Protein AF-A0A7C7C1B0-F1 (afdb_monomer_lite)

Sequence (93 aa):
MSDWIDIEKELPSDNQRVIAFIPDNKAFLPGMELEFEIREVMVLHFRKNFYKGNEEKSKKYGIHFWSGEGNSNHFFNDVTHWKAIPEGPEILD

Foldseek 3Di:
DDQKAFCVRDNDDAQAWWWFFFPQDWDADPPDPPDTDRDGTFIWTKHAQCCVPPPVCCVVQNRIWTHGDPPPTDGPVRTGIIHHDDDDDDDDD

Structure (mmCIF, N/CA/C/O backbone):
data_AF-A0A7C7C1B0-F1
#
_entry.id   AF-A0A7C7C1B0-F1
#
loop_
_atom_site.group_PDB
_atom_site.id
_atom_site.type_symbol
_atom_site.label_atom_id
_atom_site.label_alt_id
_atom_site.label_comp_id
_atom_site.label_asym_id
_atom_site.label_entity_id
_atom_site.label_seq_id
_atom_site.pdbx_PDB_ins_code
_atom_site.Cartn_x
_atom_site.Cartn_y
_atom_site.Cartn_z
_atom_site.occupancy
_atom_site.B_iso_or_equiv
_atom_site.auth_seq_id
_atom_site.auth_comp_id
_atom_site.auth_asym_id
_atom_site.auth_atom_id
_atom_site.pdbx_PDB_model_num
ATOM 1 N N . MET A 1 1 ? -12.830 4.856 -17.205 1.00 51.78 1 MET A N 1
ATOM 2 C CA . MET A 1 1 ? -12.819 5.121 -15.750 1.00 51.78 1 MET A CA 1
ATOM 3 C C . MET A 1 1 ? -11.490 4.620 -15.221 1.00 51.78 1 MET A C 1
ATOM 5 O O . MET A 1 1 ? -10.942 3.706 -15.816 1.00 51.78 1 MET A O 1
ATOM 9 N N . SER A 1 2 ? -10.927 5.278 -14.215 1.00 75.50 2 SER A N 1
ATOM 10 C CA . SER A 1 2 ? -9.680 4.828 -13.595 1.00 75.50 2 SER A CA 1
ATOM 11 C C . SER A 1 2 ? -9.983 3.595 -12.740 1.00 75.50 2 SER A C 1
ATOM 13 O O . SER A 1 2 ? -10.858 3.685 -11.886 1.00 75.50 2 SER A O 1
ATOM 15 N N . ASP A 1 3 ? -9.295 2.471 -12.954 1.00 90.31 3 ASP A N 1
ATOM 16 C CA . ASP A 1 3 ? -9.468 1.240 -12.153 1.00 90.31 3 ASP A CA 1
ATOM 17 C C . ASP A 1 3 ? -8.821 1.335 -10.753 1.00 90.31 3 ASP A C 1
ATOM 19 O O . ASP A 1 3 ? -8.698 0.338 -10.044 1.00 90.31 3 ASP A O 1
ATOM 23 N N . TRP A 1 4 ? -8.342 2.521 -10.375 1.00 97.12 4 TRP A N 1
ATOM 24 C CA . TRP A 1 4 ? -7.737 2.792 -9.079 1.00 97.12 4 TRP A CA 1
ATOM 25 C C . TRP A 1 4 ? -8.812 3.036 -8.015 1.00 97.12 4 TRP A C 1
ATOM 27 O O . TRP A 1 4 ? -9.684 3.893 -8.171 1.00 97.12 4 TRP A O 1
ATOM 37 N N . ILE A 1 5 ? -8.714 2.297 -6.918 1.00 97.94 5 ILE A N 1
ATOM 38 C CA . ILE A 1 5 ? -9.624 2.305 -5.777 1.00 97.94 5 ILE A CA 1
ATOM 39 C C . ILE A 1 5 ? -8.964 3.088 -4.643 1.00 97.94 5 ILE A C 1
ATOM 41 O O . ILE A 1 5 ? -7.845 2.784 -4.239 1.00 97.94 5 ILE A O 1
ATOM 45 N N . ASP A 1 6 ? -9.657 4.106 -4.147 1.00 97.69 6 ASP A N 1
ATOM 46 C CA . ASP A 1 6 ? -9.257 4.902 -2.982 1.00 97.69 6 ASP A CA 1
ATOM 47 C C . ASP A 1 6 ? -9.329 4.043 -1.706 1.00 97.69 6 ASP A C 1
ATOM 49 O O . ASP A 1 6 ? -10.351 3.390 -1.461 1.00 97.69 6 ASP A O 1
ATOM 53 N N . ILE A 1 7 ? -8.261 4.044 -0.901 1.00 97.50 7 ILE A N 1
ATOM 54 C CA . ILE A 1 7 ? -8.169 3.232 0.325 1.00 97.50 7 ILE A CA 1
ATOM 55 C C . ILE A 1 7 ? -9.219 3.607 1.381 1.00 97.50 7 ILE A C 1
ATOM 57 O O . ILE A 1 7 ? -9.569 2.770 2.212 1.00 97.50 7 ILE A O 1
ATOM 61 N N . GLU A 1 8 ? -9.760 4.827 1.328 1.00 96.38 8 GLU A N 1
ATOM 62 C CA . GLU A 1 8 ? -10.836 5.282 2.215 1.00 96.38 8 GLU A CA 1
ATOM 63 C C . GLU A 1 8 ? -12.217 4.785 1.758 1.00 96.38 8 GLU A C 1
ATOM 65 O O . GLU A 1 8 ? -13.177 4.796 2.530 1.00 96.38 8 GLU A O 1
ATOM 70 N N . LYS A 1 9 ? -12.344 4.335 0.502 1.00 96.69 9 LYS A N 1
ATOM 71 C CA . LYS A 1 9 ? -13.597 3.786 -0.044 1.00 96.69 9 LYS A CA 1
ATOM 72 C C . LYS A 1 9 ? -13.678 2.280 0.127 1.00 96.69 9 LYS A C 1
ATOM 74 O O . LYS A 1 9 ? -14.712 1.766 0.545 1.00 96.69 9 LYS A O 1
ATOM 79 N N . GLU A 1 10 ? -12.608 1.578 -0.226 1.00 97.31 10 GLU A N 1
ATOM 80 C CA . GLU A 1 10 ? -12.555 0.124 -0.156 1.00 97.31 10 GLU A CA 1
ATOM 81 C C . GLU A 1 10 ? -11.119 -0.349 0.057 1.00 97.31 10 GLU A C 1
ATOM 83 O O . GLU A 1 10 ? -10.178 0.133 -0.574 1.00 97.31 10 GLU A O 1
ATOM 88 N N . LEU A 1 11 ? -10.962 -1.327 0.948 1.00 98.00 11 LEU A N 1
ATOM 89 C CA . LEU A 1 11 ? -9.678 -1.937 1.270 1.00 98.00 11 LEU A CA 1
ATOM 90 C C . LEU A 1 11 ? -9.555 -3.310 0.603 1.00 98.00 11 LEU A C 1
ATOM 92 O O . LEU A 1 11 ? -10.552 -4.036 0.541 1.00 98.00 11 LEU A O 1
ATOM 96 N N . PRO A 1 12 ? -8.341 -3.723 0.197 1.00 98.12 12 PRO A N 1
ATOM 97 C CA . PRO A 1 12 ? -8.108 -5.090 -0.244 1.00 98.12 12 PRO A CA 1
ATOM 98 C C . PRO A 1 12 ? -8.437 -6.113 0.851 1.00 98.12 12 PRO A C 1
ATOM 100 O O . PRO A 1 12 ? -8.503 -5.813 2.050 1.00 98.12 12 PRO A O 1
ATOM 103 N N . SER A 1 13 ? -8.570 -7.371 0.443 1.00 98.38 13 SER A N 1
ATOM 104 C CA . SER A 1 13 ? -8.624 -8.495 1.378 1.00 98.38 13 SER A CA 1
ATOM 105 C C . SER A 1 13 ? -7.302 -8.649 2.137 1.00 98.38 13 SER A C 1
ATOM 107 O O . SER A 1 13 ? -6.241 -8.224 1.675 1.00 98.38 13 SER A O 1
ATOM 109 N N . ASP A 1 14 ? -7.355 -9.268 3.319 1.00 98.44 14 ASP A N 1
ATOM 110 C CA . ASP A 1 14 ? -6.134 -9.530 4.084 1.00 98.44 14 ASP A CA 1
ATOM 111 C C . ASP A 1 14 ? -5.170 -10.413 3.283 1.00 98.44 14 ASP A C 1
ATOM 113 O O . ASP A 1 14 ? -5.565 -11.412 2.683 1.00 98.44 14 ASP A O 1
ATOM 117 N N . ASN A 1 15 ? -3.905 -10.011 3.269 1.00 97.31 15 ASN A N 1
ATOM 118 C CA . ASN A 1 15 ? -2.825 -10.575 2.473 1.00 97.31 15 ASN A CA 1
ATOM 119 C C . ASN A 1 15 ? -3.054 -10.568 0.948 1.00 97.31 15 ASN A C 1
ATOM 121 O O . ASN A 1 15 ? -2.359 -11.277 0.221 1.00 97.31 15 ASN A O 1
ATOM 125 N N . GLN A 1 16 ? -3.992 -9.771 0.433 1.00 97.69 16 GLN A N 1
ATOM 126 C CA . GLN A 1 16 ? -4.160 -9.621 -1.009 1.00 97.69 16 GLN A CA 1
ATOM 127 C C . GLN A 1 16 ? -2.974 -8.856 -1.600 1.00 97.69 16 GLN A C 1
ATOM 129 O O . GLN A 1 16 ? -2.636 -7.764 -1.138 1.00 97.69 16 GLN A O 1
ATOM 134 N N . ARG A 1 17 ? -2.372 -9.426 -2.648 1.00 97.12 17 ARG A N 1
ATOM 135 C CA . ARG A 1 17 ? -1.348 -8.770 -3.465 1.00 97.12 17 ARG A CA 1
ATOM 136 C C . ARG A 1 17 ? -2.026 -7.802 -4.439 1.00 97.12 17 ARG A C 1
ATOM 138 O O . ARG A 1 17 ? -2.957 -8.188 -5.147 1.00 97.12 17 ARG A O 1
ATOM 145 N N . VAL A 1 18 ? -1.573 -6.554 -4.470 1.00 97.56 18 VAL A N 1
ATOM 146 C CA . VAL A 1 18 ? -2.174 -5.466 -5.254 1.00 97.56 18 VAL A CA 1
ATOM 147 C C . VAL A 1 18 ? -1.101 -4.583 -5.877 1.00 97.56 18 VAL A C 1
ATOM 149 O O . VAL A 1 18 ? 0.051 -4.575 -5.441 1.00 97.56 18 VAL A O 1
ATOM 152 N N . ILE A 1 19 ? -1.501 -3.805 -6.875 1.00 97.38 19 ILE A N 1
ATOM 153 C CA . ILE A 1 19 ? -0.746 -2.647 -7.343 1.00 97.38 19 ILE A CA 1
ATOM 154 C C . ILE A 1 19 ? -1.171 -1.464 -6.466 1.00 97.38 19 ILE A C 1
ATOM 156 O O . ILE A 1 19 ? -2.358 -1.171 -6.375 1.00 97.38 19 ILE A O 1
ATOM 160 N N . ALA A 1 20 ? -0.229 -0.802 -5.806 1.00 97.75 20 ALA A N 1
ATOM 161 C CA . ALA A 1 20 ? -0.460 0.317 -4.898 1.00 97.75 20 ALA A CA 1
ATOM 162 C C . ALA A 1 20 ? 0.190 1.595 -5.438 1.00 97.75 20 ALA A C 1
ATOM 164 O O . ALA A 1 20 ? 1.260 1.539 -6.046 1.00 97.75 20 ALA A O 1
ATOM 165 N N . PHE A 1 21 ? -0.456 2.734 -5.197 1.00 97.94 21 PHE A N 1
ATOM 166 C CA . PHE A 1 21 ? 0.044 4.057 -5.548 1.00 97.94 21 PHE A CA 1
ATOM 167 C C . PHE A 1 21 ? 0.407 4.847 -4.287 1.00 97.94 21 PHE A C 1
ATOM 169 O O . PHE A 1 21 ? -0.440 5.073 -3.414 1.00 97.94 21 PHE A O 1
ATOM 176 N N . ILE A 1 22 ? 1.668 5.269 -4.218 1.00 97.44 22 ILE A N 1
ATOM 177 C CA . ILE A 1 22 ? 2.282 6.019 -3.121 1.00 97.44 22 ILE A CA 1
ATOM 178 C C . ILE A 1 22 ? 2.868 7.304 -3.719 1.00 97.44 22 ILE A C 1
ATOM 180 O O . ILE A 1 22 ? 3.877 7.223 -4.425 1.00 97.44 22 ILE A O 1
ATOM 184 N N . PRO A 1 23 ? 2.265 8.475 -3.461 1.00 97.56 23 PRO A N 1
ATOM 185 C CA . PRO A 1 23 ? 2.767 9.743 -3.981 1.00 97.56 23 PRO A CA 1
ATOM 186 C C . PRO A 1 23 ? 4.227 9.986 -3.584 1.00 97.56 23 PRO A C 1
ATOM 188 O O . PRO A 1 23 ? 4.596 9.765 -2.429 1.00 97.56 23 PRO A O 1
ATOM 191 N N . ASP A 1 24 ? 5.051 10.435 -4.534 1.00 95.94 24 ASP A N 1
ATOM 192 C CA . ASP A 1 24 ? 6.454 10.823 -4.307 1.00 95.94 24 ASP A CA 1
ATOM 193 C C . ASP A 1 24 ? 7.341 9.739 -3.654 1.00 95.94 24 ASP A C 1
ATOM 195 O O . ASP A 1 24 ? 8.370 10.039 -3.033 1.00 95.94 24 ASP A O 1
ATOM 199 N N . ASN A 1 25 ? 6.968 8.460 -3.781 1.00 95.06 25 ASN A N 1
ATOM 200 C CA . ASN A 1 25 ? 7.710 7.368 -3.159 1.00 95.06 25 ASN A CA 1
ATOM 201 C C . ASN A 1 25 ? 9.160 7.303 -3.655 1.00 95.06 25 ASN A C 1
ATOM 203 O O . ASN A 1 25 ? 9.411 7.189 -4.855 1.00 95.06 25 ASN A O 1
ATOM 207 N N . LYS A 1 26 ? 10.115 7.304 -2.721 1.00 92.38 26 LYS A N 1
ATOM 208 C CA . LYS A 1 26 ? 11.553 7.251 -3.010 1.00 92.38 26 LYS A CA 1
ATOM 209 C C . LYS A 1 26 ? 12.063 5.818 -2.919 1.00 92.38 26 LYS A C 1
ATOM 211 O O . LYS A 1 26 ? 12.175 5.263 -1.827 1.00 92.38 26 LYS A O 1
ATOM 216 N N . ALA A 1 27 ? 12.424 5.238 -4.057 1.00 88.75 27 ALA A N 1
ATOM 217 C CA . ALA A 1 27 ? 13.099 3.950 -4.129 1.00 88.75 27 ALA A CA 1
ATOM 218 C C . ALA A 1 27 ? 14.617 4.168 -4.190 1.00 88.75 27 ALA A C 1
ATOM 220 O O . ALA A 1 27 ? 15.139 4.680 -5.179 1.00 88.75 27 ALA A O 1
ATOM 221 N N . PHE A 1 28 ? 15.326 3.797 -3.123 1.00 86.62 28 PHE A N 1
ATOM 222 C CA . PHE A 1 28 ? 16.783 3.936 -3.045 1.00 86.62 28 PHE A CA 1
ATOM 223 C C . PHE A 1 28 ? 17.493 2.906 -3.924 1.00 86.62 28 PHE A C 1
ATOM 225 O O . PHE A 1 28 ? 17.130 1.726 -3.935 1.00 86.62 28 PHE A O 1
ATOM 232 N N . LEU A 1 29 ? 18.516 3.359 -4.646 1.00 83.94 29 LEU A N 1
ATOM 233 C CA . LEU A 1 29 ? 19.264 2.519 -5.572 1.00 83.94 29 LEU A CA 1
ATOM 234 C C . LEU A 1 29 ? 20.268 1.625 -4.818 1.00 83.94 29 LEU A C 1
ATOM 236 O O . LEU A 1 29 ? 20.938 2.084 -3.889 1.00 83.94 29 LEU A O 1
ATOM 240 N N . PRO A 1 30 ? 20.409 0.339 -5.191 1.00 82.19 30 PRO A N 1
ATOM 241 C CA . PRO A 1 30 ? 21.389 -0.543 -4.565 1.00 82.19 30 PRO A CA 1
ATOM 242 C C . PRO A 1 30 ? 22.826 -0.051 -4.783 1.00 82.19 30 PRO A C 1
ATOM 244 O O . PRO A 1 30 ? 23.228 0.226 -5.908 1.00 82.19 30 PRO A O 1
ATOM 247 N N . GLY A 1 31 ? 23.631 -0.022 -3.718 1.00 81.44 31 GLY A N 1
ATOM 248 C CA . GLY A 1 31 ? 25.076 0.223 -3.810 1.00 81.44 31 GLY A CA 1
ATOM 249 C C . GLY A 1 31 ? 25.504 1.690 -3.907 1.00 81.44 31 GLY A C 1
ATOM 250 O O . GLY A 1 31 ? 26.704 1.948 -3.958 1.00 81.44 31 GLY A O 1
ATOM 251 N N . MET A 1 32 ? 24.567 2.641 -3.887 1.00 74.38 32 MET A N 1
ATOM 252 C CA . MET A 1 32 ? 24.862 4.075 -3.858 1.00 74.38 32 MET A CA 1
ATOM 253 C C . MET A 1 32 ? 24.141 4.714 -2.674 1.00 74.38 32 MET A C 1
ATOM 255 O O . MET A 1 32 ? 22.916 4.685 -2.584 1.00 74.38 32 MET A O 1
ATOM 259 N N . GLU A 1 33 ? 24.900 5.264 -1.726 1.00 76.50 33 GLU A N 1
ATOM 260 C CA . GLU A 1 33 ? 24.301 5.988 -0.607 1.00 76.50 33 GLU A CA 1
ATOM 261 C C . GLU A 1 33 ? 23.612 7.258 -1.130 1.00 76.50 33 GLU A C 1
ATOM 263 O O . GLU A 1 33 ? 24.207 8.032 -1.874 1.00 76.50 33 GLU A O 1
ATOM 268 N N . LEU A 1 34 ? 22.362 7.475 -0.705 1.00 78.56 34 LEU A N 1
ATOM 269 C CA . LEU A 1 34 ? 21.558 8.687 -0.936 1.00 78.56 34 LEU A CA 1
ATOM 270 C C . LEU A 1 34 ? 20.994 8.903 -2.351 1.00 78.56 34 LEU A C 1
ATOM 272 O O . LEU A 1 34 ? 20.212 9.840 -2.526 1.00 78.56 34 LEU A O 1
ATOM 276 N N . GLU A 1 35 ? 21.286 8.042 -3.327 1.00 89.12 35 GLU A N 1
ATOM 277 C CA . GLU A 1 35 ? 20.600 8.089 -4.623 1.00 89.12 35 GLU A CA 1
ATOM 278 C C . GLU A 1 35 ? 19.265 7.339 -4.586 1.00 89.12 35 GLU A C 1
ATOM 280 O O . GLU A 1 35 ? 19.158 6.213 -4.090 1.00 89.12 35 GLU A O 1
ATOM 285 N N . PHE A 1 36 ? 18.225 7.978 -5.118 1.00 90.50 36 PHE A N 1
ATOM 286 C CA . PHE A 1 36 ? 16.890 7.409 -5.225 1.00 90.50 36 PHE A CA 1
ATOM 287 C C . PHE A 1 36 ? 16.238 7.799 -6.546 1.00 90.50 36 PHE A C 1
ATOM 289 O O . PHE A 1 36 ? 16.530 8.847 -7.121 1.00 90.50 36 PHE A O 1
ATOM 296 N N . GLU A 1 37 ? 15.291 6.977 -6.976 1.00 92.38 37 GLU A N 1
ATOM 297 C CA . GLU A 1 37 ? 14.325 7.331 -8.008 1.00 92.38 37 GLU A CA 1
ATOM 298 C C . GLU A 1 37 ? 12.929 7.483 -7.401 1.00 92.38 37 GLU A C 1
ATOM 300 O O . GLU A 1 37 ? 12.611 6.889 -6.366 1.00 92.38 37 GLU A O 1
ATOM 305 N N . ILE A 1 38 ? 12.087 8.289 -8.047 1.00 95.00 38 ILE A N 1
ATOM 306 C CA . ILE A 1 38 ? 10.668 8.351 -7.704 1.00 95.00 38 ILE A CA 1
ATOM 307 C C . ILE A 1 38 ? 9.963 7.169 -8.369 1.00 95.00 38 ILE A C 1
ATOM 309 O O . ILE A 1 38 ? 9.969 7.044 -9.594 1.00 95.00 38 ILE A O 1
ATOM 313 N N . ARG A 1 39 ? 9.358 6.301 -7.556 1.00 94.31 39 ARG A N 1
ATOM 314 C CA . ARG A 1 39 ? 8.634 5.105 -7.998 1.00 94.31 39 ARG A CA 1
ATOM 315 C C . ARG A 1 39 ? 7.317 4.977 -7.248 1.00 94.31 39 ARG A C 1
ATOM 317 O O . ARG A 1 39 ? 7.217 4.276 -6.244 1.00 94.31 39 ARG A O 1
ATOM 324 N N . GLU A 1 40 ? 6.300 5.652 -7.760 1.00 96.69 40 GLU A N 1
ATOM 325 C CA . GLU A 1 40 ? 5.006 5.778 -7.083 1.00 96.69 40 GLU A CA 1
ATOM 326 C C . GLU A 1 40 ? 4.142 4.517 -7.174 1.00 96.69 40 GLU A C 1
ATOM 328 O O . GLU A 1 40 ? 3.315 4.267 -6.302 1.00 96.69 40 GLU A O 1
ATOM 333 N N . VAL A 1 41 ? 4.333 3.706 -8.218 1.00 96.00 41 VAL A N 1
ATOM 334 C CA . VAL A 1 41 ? 3.584 2.464 -8.424 1.00 96.00 41 VAL A CA 1
ATOM 335 C C . VAL A 1 41 ? 4.403 1.279 -7.927 1.00 96.00 41 VAL A C 1
ATOM 337 O O . VAL A 1 41 ? 5.465 0.969 -8.467 1.00 96.00 41 VAL A O 1
ATOM 340 N N . MET A 1 42 ? 3.882 0.602 -6.908 1.00 95.19 42 MET A N 1
ATOM 341 C CA . MET A 1 42 ? 4.530 -0.511 -6.217 1.00 95.19 42 MET A CA 1
ATOM 342 C C . MET A 1 42 ? 3.613 -1.731 -6.173 1.00 95.19 42 MET A C 1
ATOM 344 O O . MET A 1 42 ? 2.393 -1.605 -6.219 1.00 95.19 42 MET A O 1
ATOM 348 N N . VAL A 1 43 ? 4.190 -2.924 -6.036 1.00 96.25 43 VAL A N 1
ATOM 349 C CA . VAL A 1 43 ? 3.421 -4.129 -5.707 1.00 96.25 43 VAL A CA 1
ATOM 350 C C . VAL A 1 43 ? 3.551 -4.407 -4.217 1.00 96.25 43 VAL A C 1
ATOM 352 O O . VAL A 1 43 ? 4.661 -4.563 -3.710 1.00 96.25 43 VAL A O 1
ATOM 355 N N . LEU A 1 44 ? 2.418 -4.463 -3.519 1.00 97.62 44 LEU A N 1
ATOM 356 C CA . LEU A 1 44 ? 2.344 -4.636 -2.067 1.00 97.62 44 LEU A CA 1
ATOM 357 C C . LEU A 1 44 ? 1.314 -5.712 -1.712 1.00 97.62 44 LEU A C 1
ATOM 359 O O . LEU A 1 44 ? 0.415 -6.016 -2.494 1.00 97.62 44 LEU A O 1
ATOM 363 N N . HIS A 1 45 ? 1.415 -6.254 -0.502 1.00 97.94 45 HIS A N 1
ATOM 364 C CA . HIS A 1 45 ? 0.344 -7.015 0.132 1.00 97.94 45 HIS A CA 1
ATOM 365 C C . HIS A 1 45 ? -0.318 -6.159 1.209 1.00 97.94 45 HIS A C 1
ATOM 367 O O . HIS A 1 45 ? 0.368 -5.586 2.062 1.00 97.94 45 HIS A O 1
ATOM 373 N N . PHE A 1 46 ? -1.648 -6.104 1.208 1.00 98.38 46 PHE A N 1
ATOM 374 C CA . PHE A 1 46 ? -2.394 -5.471 2.291 1.00 98.38 46 PHE A CA 1
ATOM 375 C C . PHE A 1 46 ? -2.398 -6.372 3.525 1.00 98.38 46 PHE A C 1
ATOM 377 O O . PHE A 1 46 ? -2.737 -7.548 3.438 1.00 98.38 46 PHE A O 1
ATOM 384 N N . ARG A 1 47 ? -2.031 -5.845 4.691 1.00 97.94 47 ARG A N 1
ATOM 385 C CA . ARG A 1 47 ? -2.009 -6.586 5.959 1.00 97.94 47 ARG A CA 1
ATOM 386 C C . ARG A 1 47 ? -3.058 -5.990 6.886 1.00 97.94 47 ARG A C 1
ATOM 388 O O . ARG A 1 47 ? -2.865 -4.937 7.506 1.00 97.94 47 ARG A O 1
ATOM 395 N N . LYS A 1 48 ? -4.204 -6.658 6.978 1.00 98.25 48 LYS A N 1
ATOM 396 C CA . LYS A 1 48 ? -5.346 -6.189 7.756 1.00 98.25 48 LYS A CA 1
ATOM 397 C C . LYS A 1 48 ? -5.043 -6.324 9.247 1.00 98.25 48 LYS A C 1
ATOM 399 O O . LYS A 1 48 ? -4.598 -7.371 9.702 1.00 98.25 48 LYS A O 1
ATOM 404 N N . ASN A 1 49 ? -5.339 -5.285 10.033 1.00 97.62 49 ASN A N 1
ATOM 405 C CA . ASN A 1 49 ? -5.208 -5.304 11.492 1.00 97.62 49 ASN A CA 1
ATOM 406 C C . ASN A 1 49 ? -3.798 -5.655 12.009 1.00 97.62 49 ASN A C 1
ATOM 408 O O . ASN A 1 49 ? -3.665 -6.169 13.121 1.00 97.62 49 ASN A O 1
ATOM 412 N N . PHE A 1 50 ? -2.754 -5.371 11.227 1.00 97.38 50 PHE A N 1
ATOM 413 C CA . PHE A 1 50 ? -1.368 -5.704 11.549 1.00 97.38 50 PHE A CA 1
ATOM 414 C C . PHE A 1 50 ? -0.926 -5.203 12.936 1.00 97.38 50 PHE A C 1
ATOM 416 O O . PHE A 1 50 ? -0.207 -5.903 13.646 1.00 97.38 50 PHE A O 1
ATOM 423 N N . TYR A 1 51 ? -1.411 -4.033 13.370 1.00 96.94 51 TYR A N 1
ATOM 424 C CA . TYR A 1 51 ? -1.090 -3.453 14.680 1.00 96.94 51 TYR A CA 1
ATOM 425 C C . TYR A 1 51 ? -2.177 -3.627 15.751 1.00 96.94 51 TYR A C 1
ATOM 427 O O . TYR A 1 51 ? -2.094 -2.999 16.802 1.00 96.94 51 TYR A O 1
ATOM 435 N N . LYS A 1 52 ? -3.172 -4.506 15.561 1.00 95.31 52 LYS A N 1
ATOM 436 C CA . LYS A 1 52 ? -4.301 -4.681 16.505 1.00 95.31 52 LYS A CA 1
ATOM 437 C C . LYS A 1 52 ? -3.889 -5.042 17.945 1.00 95.31 52 LYS A C 1
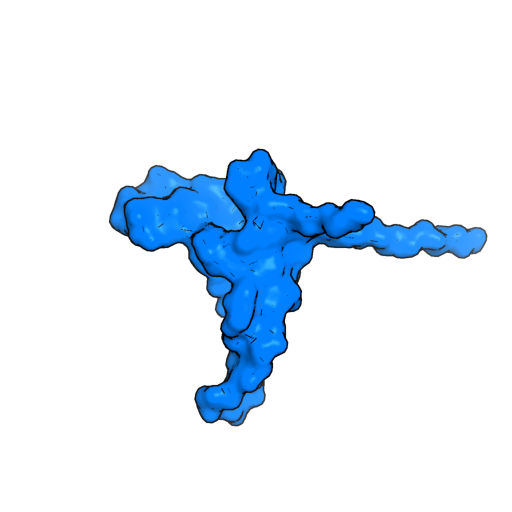ATOM 439 O O . LYS A 1 52 ? -4.659 -4.806 18.866 1.00 95.31 52 LYS A O 1
ATOM 444 N N . GLY A 1 53 ? -2.689 -5.589 18.150 1.00 94.81 53 GLY A N 1
ATOM 445 C CA . GLY A 1 53 ? -2.127 -5.892 19.476 1.00 94.81 53 GLY A CA 1
ATOM 446 C C . GLY A 1 53 ? -1.114 -4.871 20.007 1.00 94.81 53 GLY A C 1
ATOM 447 O O . GLY A 1 53 ? -0.500 -5.115 21.039 1.00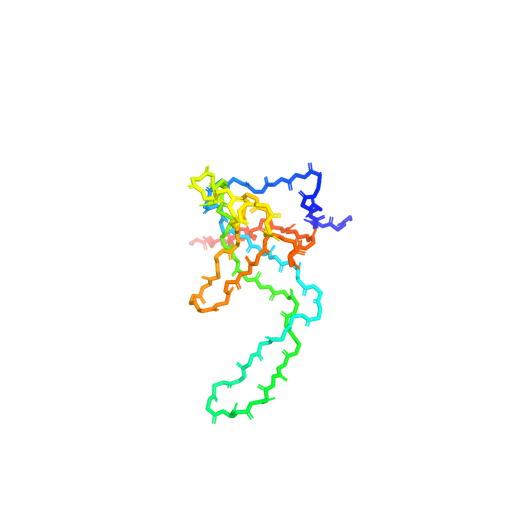 94.81 53 GLY A O 1
ATOM 448 N N . ASN A 1 54 ? -0.883 -3.763 19.300 1.00 96.06 54 ASN A N 1
ATOM 449 C CA . ASN A 1 54 ? 0.107 -2.754 19.666 1.00 96.06 54 ASN A CA 1
ATOM 450 C C . ASN A 1 54 ? -0.525 -1.358 19.591 1.00 96.06 54 ASN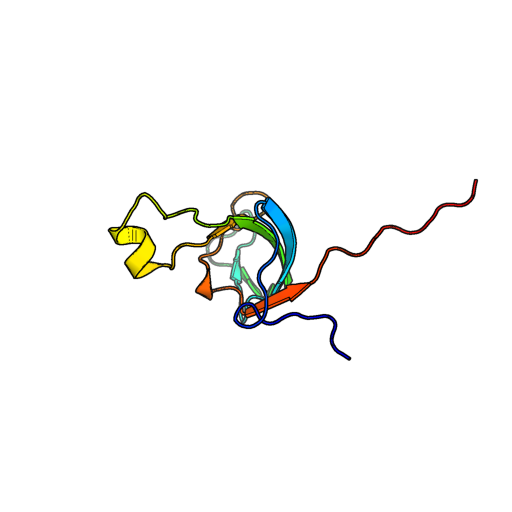 A C 1
ATOM 452 O O . ASN A 1 54 ? -0.511 -0.715 18.542 1.00 96.06 54 ASN A O 1
ATOM 456 N N . GLU A 1 55 ? -1.088 -0.898 20.712 1.00 95.56 55 GLU A N 1
ATOM 457 C CA . GLU A 1 55 ? -1.804 0.382 20.773 1.00 95.56 55 GLU A CA 1
ATOM 458 C C . GLU A 1 55 ? -0.939 1.577 20.371 1.00 95.56 55 GLU A C 1
ATOM 460 O O . GLU A 1 55 ? -1.426 2.485 19.699 1.00 95.56 55 GLU A O 1
ATOM 465 N N . GLU A 1 56 ? 0.336 1.581 20.761 1.00 96.44 56 GLU A N 1
ATOM 466 C CA . GLU A 1 56 ? 1.264 2.666 20.441 1.00 96.44 56 GLU A CA 1
ATOM 467 C C . GLU A 1 56 ? 1.438 2.800 18.923 1.00 96.44 56 GLU A C 1
ATOM 469 O O . GLU A 1 56 ? 1.221 3.872 18.354 1.00 96.44 56 GLU A O 1
ATOM 474 N N . LYS A 1 57 ? 1.752 1.690 18.242 1.00 94.44 57 LYS A N 1
ATOM 475 C CA . LYS A 1 57 ? 1.914 1.677 16.783 1.00 94.44 57 LYS A CA 1
ATOM 476 C C . LYS A 1 57 ? 0.597 1.918 16.061 1.00 94.44 57 LYS A C 1
ATOM 478 O O . LYS A 1 57 ? 0.586 2.681 15.101 1.00 94.44 57 LYS A O 1
ATOM 483 N N . SER A 1 58 ? -0.503 1.339 16.541 1.00 93.94 58 SER A N 1
ATOM 484 C CA . SER A 1 58 ? -1.819 1.534 15.931 1.00 93.94 58 SER A CA 1
ATOM 485 C C . SER A 1 58 ? -2.265 2.996 15.973 1.00 93.94 58 SER A C 1
ATOM 487 O O . SER A 1 58 ? -2.866 3.466 15.010 1.00 93.94 58 SER A O 1
ATOM 489 N N . LYS A 1 59 ? -1.976 3.725 17.062 1.00 93.88 59 LYS A N 1
ATOM 490 C CA . LYS A 1 59 ? -2.276 5.163 17.173 1.00 93.88 59 LYS A CA 1
ATOM 491 C C . LYS A 1 59 ? -1.404 6.007 16.246 1.00 93.88 59 LYS A C 1
ATOM 493 O O . LYS A 1 59 ? -1.874 7.010 15.724 1.00 93.88 59 LYS A O 1
ATOM 498 N N . LYS A 1 60 ? -0.142 5.616 16.051 1.00 94.50 60 LYS A N 1
ATOM 499 C CA . LYS A 1 60 ? 0.828 6.387 15.263 1.00 94.50 60 LYS A CA 1
ATOM 500 C C . LYS A 1 60 ? 0.723 6.154 13.753 1.00 94.50 60 LYS A C 1
ATOM 502 O O . LYS A 1 60 ? 0.918 7.092 12.991 1.00 94.50 60 LYS A O 1
ATOM 507 N N . TYR A 1 61 ? 0.447 4.922 13.328 1.00 94.25 61 TYR A N 1
ATOM 508 C CA . TYR A 1 61 ? 0.584 4.492 11.930 1.00 94.25 61 TYR A CA 1
ATOM 509 C C . TYR A 1 61 ? -0.711 3.948 11.308 1.00 94.25 61 TYR A C 1
ATOM 511 O O . TYR A 1 61 ? -0.702 3.525 10.153 1.00 94.25 61 TYR A O 1
ATOM 519 N N . GLY A 1 62 ? -1.812 3.943 12.064 1.00 94.06 62 GLY A N 1
ATOM 520 C CA . GLY A 1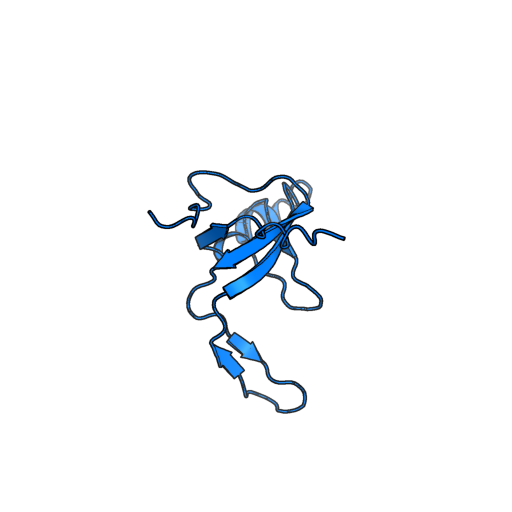 62 ? -3.030 3.221 11.707 1.00 94.06 62 GLY A CA 1
ATOM 521 C C . GLY A 1 62 ? -2.951 1.740 12.087 1.00 94.06 62 GLY A C 1
ATOM 522 O O . GLY A 1 62 ? -1.909 1.235 12.499 1.00 94.06 62 GLY A O 1
ATOM 523 N N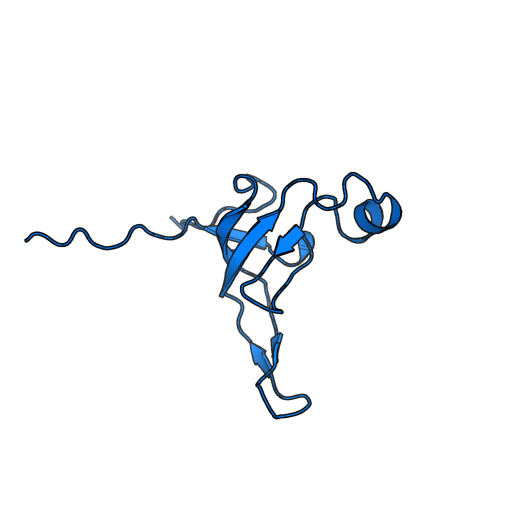 . ILE A 1 63 ? -4.076 1.026 11.992 1.00 97.44 63 ILE A N 1
ATOM 524 C CA . ILE A 1 63 ? -4.156 -0.390 12.398 1.00 97.44 63 ILE A CA 1
ATOM 525 C C . ILE A 1 63 ? -3.686 -1.358 11.295 1.00 97.44 63 ILE A C 1
ATOM 527 O O . ILE A 1 63 ? -3.328 -2.503 11.580 1.00 97.44 63 ILE A O 1
ATOM 531 N N . HIS A 1 64 ? -3.706 -0.905 10.041 1.00 98.19 64 HIS A N 1
ATOM 532 C CA . HIS A 1 64 ? -3.342 -1.662 8.843 1.00 98.19 64 HIS A CA 1
ATOM 533 C C . HIS A 1 64 ? -1.882 -1.425 8.447 1.00 98.19 64 HIS A C 1
ATOM 535 O O . HIS A 1 64 ? -1.217 -0.535 8.976 1.00 98.19 64 HIS A O 1
ATOM 541 N N . PHE A 1 65 ? -1.374 -2.234 7.519 1.00 97.88 65 PHE A N 1
ATOM 542 C CA . PHE A 1 65 ? -0.006 -2.109 7.024 1.00 97.88 65 PHE A CA 1
ATOM 543 C C . PHE A 1 65 ? 0.116 -2.598 5.579 1.00 97.88 65 PHE A C 1
ATOM 545 O O . PHE A 1 65 ? -0.682 -3.433 5.147 1.00 97.88 65 PHE A O 1
ATOM 552 N N . TRP A 1 66 ? 1.131 -2.125 4.858 1.00 97.94 66 TRP A N 1
ATOM 553 C CA . TRP A 1 66 ? 1.458 -2.591 3.514 1.00 97.94 66 TRP A CA 1
ATOM 554 C C . TRP A 1 66 ? 2.833 -3.245 3.515 1.00 97.94 66 TRP A C 1
ATOM 556 O O . TRP A 1 66 ? 3.849 -2.592 3.759 1.00 97.94 66 TRP A O 1
ATOM 566 N N . SER A 1 67 ? 2.878 -4.547 3.241 1.00 97.12 67 SER A N 1
ATOM 567 C CA . SER A 1 67 ? 4.150 -5.257 3.118 1.00 97.12 67 SER A CA 1
ATOM 568 C C . SER A 1 67 ? 4.577 -5.346 1.659 1.00 97.12 67 SER A C 1
ATOM 570 O O . SER A 1 67 ? 3.834 -5.892 0.841 1.00 97.12 67 SER A O 1
ATOM 572 N N . GLY A 1 68 ? 5.760 -4.835 1.338 1.00 93.62 68 GLY A N 1
ATOM 573 C CA . GLY A 1 68 ? 6.327 -4.925 -0.004 1.00 93.62 68 GLY A CA 1
ATOM 574 C C . GLY A 1 68 ? 7.030 -6.249 -0.273 1.00 93.62 68 GLY A C 1
ATOM 575 O O . GLY A 1 68 ? 7.207 -7.089 0.610 1.00 93.62 68 GLY A O 1
ATOM 576 N N . GLU A 1 69 ? 7.456 -6.428 -1.518 1.00 85.62 69 GLU A N 1
ATOM 577 C CA . GLU A 1 69 ? 8.350 -7.519 -1.903 1.00 85.62 69 GLU A CA 1
ATOM 578 C C . GLU A 1 69 ? 9.782 -7.148 -1.478 1.00 85.62 69 GLU A C 1
ATOM 580 O O . GLU A 1 69 ? 10.442 -6.320 -2.101 1.00 85.62 69 GLU A O 1
ATOM 585 N N . GLY A 1 70 ? 10.245 -7.701 -0.352 1.00 80.81 70 GLY A N 1
ATOM 586 C CA . GLY A 1 70 ? 11.532 -7.347 0.258 1.00 80.81 70 GLY A CA 1
ATOM 587 C C . GLY A 1 70 ? 11.412 -6.230 1.302 1.00 80.81 70 GLY A C 1
ATOM 588 O O . GLY A 1 70 ? 10.583 -6.312 2.205 1.00 80.81 70 GLY A O 1
ATOM 589 N N . ASN A 1 71 ? 12.258 -5.197 1.211 1.00 74.69 71 ASN A N 1
ATOM 590 C CA . ASN A 1 71 ? 12.342 -4.119 2.214 1.00 74.69 71 ASN A CA 1
ATOM 591 C C . ASN A 1 71 ? 11.461 -2.890 1.907 1.00 74.69 71 ASN A C 1
ATOM 593 O O . ASN A 1 71 ? 11.574 -1.871 2.583 1.00 74.69 71 ASN A O 1
ATOM 597 N N . SER A 1 72 ? 10.568 -2.972 0.921 1.00 86.31 72 SER A N 1
ATOM 598 C CA . SER A 1 72 ? 9.704 -1.862 0.481 1.00 86.31 72 SER A CA 1
ATOM 599 C C . SER A 1 72 ? 8.376 -1.808 1.244 1.00 86.31 72 SER A C 1
ATOM 601 O O . SER A 1 72 ? 7.302 -1.794 0.647 1.00 86.31 72 SER A O 1
ATOM 603 N N . ASN A 1 73 ? 8.436 -1.867 2.573 1.00 94.75 73 ASN A N 1
ATOM 604 C CA . ASN A 1 73 ? 7.240 -1.799 3.409 1.00 94.75 73 ASN A CA 1
ATOM 605 C C . ASN A 1 73 ? 6.781 -0.354 3.612 1.00 94.75 73 ASN A C 1
ATOM 607 O O . ASN A 1 73 ? 7.612 0.545 3.728 1.00 94.75 73 ASN A O 1
ATOM 611 N N . HIS A 1 74 ? 5.471 -0.165 3.747 1.00 96.44 74 HIS A N 1
ATOM 612 C CA . HIS A 1 74 ? 4.849 1.146 3.889 1.00 96.44 74 HIS A CA 1
ATOM 613 C C . HIS A 1 74 ? 3.804 1.159 5.005 1.00 96.44 74 HIS A C 1
ATOM 615 O O . HIS A 1 74 ? 3.088 0.176 5.238 1.00 96.44 74 HIS A O 1
ATOM 621 N N . PHE A 1 75 ? 3.709 2.287 5.709 1.00 96.81 75 PHE A N 1
ATOM 622 C CA . PHE A 1 75 ? 2.623 2.510 6.657 1.00 96.81 75 PHE A CA 1
ATOM 623 C C . PHE A 1 75 ? 1.309 2.712 5.906 1.00 96.81 75 PHE A C 1
ATOM 625 O O . PHE A 1 75 ? 1.302 3.043 4.722 1.00 96.81 75 PHE A O 1
ATOM 632 N N . PHE A 1 76 ? 0.183 2.496 6.591 1.00 96.81 76 PHE A N 1
ATOM 633 C CA . PHE A 1 76 ? -1.131 2.499 5.946 1.00 96.81 76 PHE A CA 1
ATOM 634 C C . PHE A 1 76 ? -1.389 3.773 5.128 1.00 96.81 76 PHE A C 1
ATOM 636 O O . PHE A 1 76 ? -1.789 3.670 3.972 1.00 96.81 76 PHE A O 1
ATOM 643 N N . ASN A 1 77 ? -1.064 4.930 5.712 1.00 95.12 77 ASN A N 1
ATOM 644 C CA . ASN A 1 77 ? -1.322 6.255 5.145 1.00 95.12 77 ASN A CA 1
ATOM 645 C C . ASN A 1 77 ? -0.343 6.678 4.034 1.00 95.12 77 ASN A C 1
ATOM 647 O O . ASN A 1 77 ? -0.521 7.754 3.470 1.00 95.12 77 ASN A O 1
ATOM 651 N N . ASP A 1 78 ? 0.691 5.885 3.734 1.00 96.81 78 ASP A N 1
ATOM 652 C CA . ASP A 1 78 ? 1.598 6.188 2.619 1.00 96.81 78 ASP A CA 1
ATOM 653 C C . ASP A 1 78 ? 0.906 5.901 1.270 1.00 96.81 78 ASP A C 1
ATOM 655 O O . ASP A 1 78 ? 1.130 6.589 0.276 1.00 96.81 78 ASP A O 1
ATOM 659 N N . VAL A 1 79 ? 0.043 4.880 1.228 1.00 97.88 79 VAL A N 1
ATOM 660 C CA . VAL A 1 79 ? -0.707 4.475 0.030 1.00 97.88 79 VAL A CA 1
ATOM 661 C C . VAL A 1 79 ? -2.005 5.270 -0.049 1.00 97.88 79 VAL A C 1
ATOM 663 O O . VAL A 1 79 ? -2.726 5.361 0.935 1.00 97.88 79 VAL A O 1
ATOM 666 N N . THR A 1 80 ? -2.346 5.790 -1.229 1.00 98.19 80 THR A N 1
ATOM 667 C CA . THR A 1 80 ? -3.623 6.508 -1.436 1.00 98.19 80 THR A CA 1
ATOM 668 C C . THR A 1 80 ? -4.624 5.710 -2.263 1.00 98.19 80 THR A C 1
ATOM 670 O O . THR A 1 80 ? -5.828 5.787 -2.035 1.00 98.19 80 THR A O 1
ATOM 673 N N . HIS A 1 81 ? -4.134 4.928 -3.224 1.00 98.50 81 HIS A N 1
ATOM 674 C CA . HIS A 1 81 ? -4.972 4.139 -4.116 1.00 98.50 81 HIS A CA 1
ATOM 675 C C . HIS A 1 81 ? -4.360 2.767 -4.364 1.00 98.50 81 HIS A C 1
ATOM 677 O O . HIS A 1 81 ? -3.142 2.588 -4.306 1.00 98.50 81 HIS A O 1
ATOM 683 N N . TRP A 1 82 ? -5.204 1.802 -4.704 1.00 98.25 82 TRP A N 1
ATOM 684 C CA . TRP A 1 82 ? -4.780 0.469 -5.106 1.00 98.25 82 TRP A CA 1
ATOM 685 C C . TRP A 1 82 ? -5.595 -0.048 -6.291 1.00 98.25 82 TRP A C 1
ATOM 687 O O . TRP A 1 82 ? -6.667 0.459 -6.605 1.00 98.25 82 TRP A O 1
ATOM 697 N N . LYS A 1 83 ? -5.078 -1.069 -6.963 1.00 97.38 83 LYS A N 1
ATOM 698 C CA . LYS A 1 83 ? -5.762 -1.817 -8.015 1.00 97.38 83 LYS A CA 1
ATOM 699 C C . LYS A 1 83 ? -5.431 -3.300 -7.868 1.00 97.38 83 LYS A C 1
ATOM 701 O O . LYS A 1 83 ? -4.311 -3.660 -7.497 1.00 97.38 83 LYS A O 1
ATOM 706 N N . ALA A 1 84 ? -6.390 -4.172 -8.172 1.00 96.50 84 ALA A N 1
ATOM 707 C CA . ALA A 1 84 ? -6.119 -5.602 -8.282 1.00 96.50 84 ALA A CA 1
ATOM 708 C C . ALA A 1 84 ? -5.031 -5.870 -9.340 1.00 96.50 84 ALA A C 1
ATOM 710 O O . ALA A 1 84 ? -4.957 -5.189 -10.365 1.00 96.50 84 ALA A O 1
ATOM 711 N N . ILE A 1 85 ? -4.180 -6.868 -9.098 1.00 94.75 85 ILE A N 1
ATOM 712 C CA . ILE A 1 85 ? -3.240 -7.320 -10.127 1.00 94.75 85 ILE A CA 1
ATOM 713 C C . ILE A 1 85 ? -4.054 -7.862 -11.308 1.00 94.75 85 ILE A C 1
ATOM 715 O O . ILE A 1 85 ? -4.955 -8.669 -11.074 1.00 94.75 85 ILE A O 1
ATOM 719 N N . PRO A 1 86 ? -3.776 -7.421 -12.548 1.00 92.38 86 PRO A N 1
ATOM 720 C CA . PRO A 1 86 ? -4.476 -7.938 -13.712 1.00 92.38 86 PRO A CA 1
ATOM 721 C C . PRO A 1 86 ? -4.210 -9.434 -13.871 1.00 92.38 86 PRO A C 1
ATOM 723 O O . PRO A 1 86 ? -3.105 -9.914 -13.607 1.00 92.38 86 PRO A O 1
ATOM 726 N N . GLU A 1 87 ? -5.221 -10.158 -14.335 1.00 90.31 87 GLU A N 1
ATOM 727 C CA . GLU A 1 87 ? -5.048 -11.545 -14.744 1.00 90.31 87 GLU A CA 1
ATOM 728 C C . GLU A 1 87 ? -4.073 -11.620 -15.926 1.00 90.31 87 GLU A C 1
ATOM 730 O O . GLU A 1 87 ? -3.987 -10.708 -16.757 1.00 90.31 87 GLU A O 1
ATOM 735 N N . GLY A 1 88 ? -3.281 -12.693 -15.959 1.00 90.25 88 GLY A N 1
ATOM 736 C CA . GLY A 1 88 ? -2.402 -12.967 -17.090 1.00 90.25 88 GLY A CA 1
ATOM 737 C C . GLY A 1 88 ? -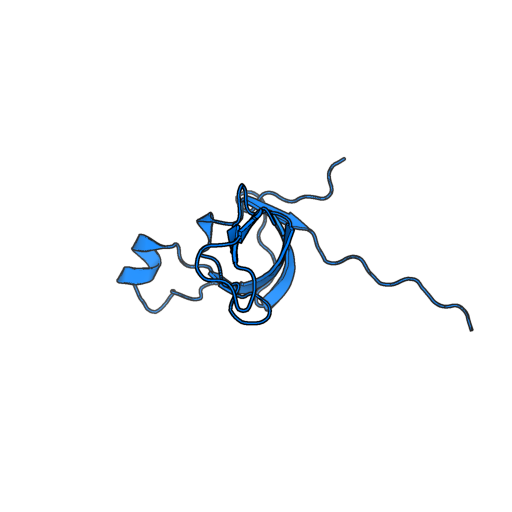3.213 -13.268 -18.355 1.00 90.25 88 GLY A C 1
ATOM 738 O O . GLY A 1 88 ? -4.398 -13.587 -18.265 1.00 90.25 88 GLY A O 1
ATOM 739 N N . PRO A 1 89 ? -2.593 -13.183 -19.541 1.00 92.94 89 PRO A N 1
ATOM 740 C CA . PRO A 1 89 ? -3.272 -13.564 -20.771 1.00 92.94 89 PRO A CA 1
ATOM 741 C C . PRO A 1 89 ? -3.649 -15.051 -20.740 1.00 92.94 89 PRO A C 1
ATOM 743 O O . PRO A 1 89 ? -2.858 -15.886 -20.295 1.00 92.94 89 PRO A O 1
ATOM 746 N N . GLU A 1 90 ? -4.826 -15.386 -21.268 1.00 92.56 90 GLU A N 1
ATOM 747 C CA . GLU A 1 90 ? -5.151 -16.770 -21.612 1.00 92.56 90 GLU A CA 1
ATOM 748 C C . GLU A 1 90 ? -4.242 -17.206 -22.768 1.00 92.56 90 GLU A C 1
ATOM 750 O O . GLU A 1 90 ? -4.293 -16.645 -23.865 1.00 92.56 90 GLU A O 1
ATOM 755 N N . ILE A 1 91 ? -3.371 -18.183 -22.516 1.00 90.19 91 ILE A N 1
ATOM 756 C CA . ILE A 1 91 ? -2.582 -18.824 -23.569 1.00 90.19 91 ILE A CA 1
ATOM 757 C C . ILE A 1 91 ? -3.440 -19.970 -24.104 1.00 90.19 91 ILE A C 1
ATOM 759 O O . ILE A 1 91 ? -3.700 -20.931 -23.385 1.00 90.19 91 ILE A O 1
ATOM 763 N N . LEU A 1 92 ? -3.926 -19.832 -25.338 1.00 81.50 92 LEU A N 1
ATOM 764 C CA . LEU A 1 92 ? -4.558 -20.932 -26.064 1.00 81.50 92 LEU A CA 1
ATOM 765 C C . LEU A 1 92 ? -3.446 -21.852 -26.585 1.00 81.50 92 LEU A C 1
ATOM 767 O O . LEU A 1 92 ? -2.571 -21.377 -27.313 1.00 81.50 92 LEU A O 1
ATOM 771 N N . ASP A 1 93 ? -3.477 -23.121 -26.174 1.00 72.94 93 ASP A N 1
ATOM 772 C CA . ASP A 1 93 ? -2.595 -24.188 -26.677 1.00 72.94 93 ASP A CA 1
ATOM 773 C C . ASP A 1 93 ? -2.856 -24.519 -28.160 1.00 72.94 93 ASP A C 1
ATOM 775 O O . ASP A 1 93 ? -4.038 -24.500 -28.588 1.00 72.94 93 ASP A O 1
#

Secondary structure (DSSP, 8-state):
---PEETTT-PPPTT-EEEEE-TT-EEEPTTSTT-EEE--EEEEEEETTTTTT-HHHHHHH-S-EEEESSS--EEGGG--EEEEPPPPP----

Radius of gyration: 15.14 Å; chains: 1; bounding box: 39×35×48 Å

pLDDT: mean 92.97, std 7.63, range [51.78, 98.5]